Protein AF-A0A943XSM9-F1 (afdb_monomer_lite)

pLDDT: mean 81.37, std 16.95, range [33.16, 97.56]

Sequence (151 aa):
VTGPQQTYLLAHELGHIELQHKLGDLSPDEEREANVFAEAYLSTYSRQRTKWFMLAAAVLSCLIAIVGVTFGIMGFQHSQAAAPVAPVVHVSPAPTASNAVVSGKKVVITQSGDKYHKPDCIYVESKNNTQEMTVQQAVALGKEPCSVCKP

Secondary structure (DSSP, 8-state):
--HHHHHHHHHHHHHHHHTT--TTS--HHHHHHHHHHHHHHHHHHHHHHHHHHHHHHHHHHHHHHHHHHHHHHHHHTT--PPPPPPPPP------S---------EEEEETT-SEEE-TT-TTTTT-SSEEEEEHHHHHHTTPEEPTTT--

Radius of gyration: 38.23 Å; chains: 1; bounding box: 79×41×91 Å

Foldseek 3Di:
DDPVVVQLVVQLVVQCVVVVPDPVDHDPVSSVSSNVRSVVVCVVVVVVVVVVVVVVVVVVVVVVVVVVVVVVVVVVVVPDDDDDDDDDDDDDDDDDDDDPPCPFDKWKDAPPDQATAHCPDPVRVPDPRIDIDGPVVSVVVNHHYDPVRRD

Structure (mmCIF, N/CA/C/O backbone):
data_AF-A0A943XSM9-F1
#
_entry.id   AF-A0A943XSM9-F1
#
loop_
_atom_site.group_PDB
_atom_site.id
_atom_site.type_symbol
_atom_site.label_atom_id
_atom_site.label_alt_id
_atom_site.label_comp_id
_atom_site.label_asym_id
_atom_site.label_entity_id
_atom_site.label_seq_id
_atom_site.pdbx_PDB_ins_code
_atom_site.Cartn_x
_atom_site.Cartn_y
_atom_site.Cartn_z
_atom_site.occupancy
_atom_site.B_iso_or_equiv
_atom_site.auth_seq_id
_atom_site.auth_comp_id
_atom_site.auth_asym_id
_atom_site.auth_atom_id
_atom_site.pdbx_PDB_model_num
ATOM 1 N N . VAL A 1 1 ? 20.423 -9.071 -3.887 1.00 52.09 1 VAL A N 1
ATOM 2 C CA . VAL A 1 1 ? 19.686 -8.023 -4.630 1.00 52.09 1 VAL A CA 1
ATOM 3 C C . VAL A 1 1 ? 18.548 -7.555 -3.743 1.00 52.09 1 VAL A C 1
ATOM 5 O O . VAL A 1 1 ? 17.830 -8.400 -3.222 1.00 52.09 1 VAL A O 1
ATOM 8 N N . THR A 1 2 ? 18.455 -6.260 -3.453 1.00 66.88 2 THR A N 1
ATOM 9 C CA . THR A 1 2 ? 17.413 -5.717 -2.568 1.00 66.88 2 THR A CA 1
ATOM 10 C C . THR A 1 2 ? 16.092 -5.582 -3.334 1.00 66.88 2 THR A C 1
ATOM 12 O O . THR A 1 2 ? 16.094 -5.348 -4.541 1.00 66.88 2 THR A O 1
ATOM 15 N N . GLY A 1 3 ? 14.950 -5.728 -2.650 1.00 75.81 3 GLY A N 1
ATOM 16 C CA . GLY A 1 3 ? 13.616 -5.653 -3.273 1.00 75.81 3 GLY A CA 1
ATOM 17 C C . GLY A 1 3 ? 13.378 -4.426 -4.179 1.00 75.81 3 GLY A C 1
ATOM 18 O O . GLY A 1 3 ? 12.844 -4.606 -5.271 1.00 75.81 3 GLY A O 1
ATOM 19 N N . PRO A 1 4 ? 13.830 -3.205 -3.812 1.00 76.12 4 PRO A N 1
ATOM 20 C CA . PRO A 1 4 ? 13.691 -2.020 -4.666 1.00 76.12 4 PRO A CA 1
ATOM 21 C C . PRO A 1 4 ? 14.424 -2.126 -6.012 1.00 76.12 4 PRO A C 1
ATOM 23 O O . PRO A 1 4 ? 13.914 -1.657 -7.029 1.00 76.12 4 PRO A O 1
ATOM 26 N N . GLN A 1 5 ? 15.592 -2.777 -6.041 1.00 86.12 5 GLN A N 1
ATOM 27 C CA . GLN A 1 5 ? 16.330 -3.007 -7.286 1.00 86.12 5 GLN A CA 1
ATOM 28 C C . GLN A 1 5 ? 15.603 -4.011 -8.184 1.00 86.12 5 GLN A C 1
ATOM 30 O O . GLN A 1 5 ? 15.534 -3.802 -9.388 1.00 86.12 5 GLN A O 1
ATOM 35 N N . GLN A 1 6 ? 14.995 -5.058 -7.614 1.00 92.25 6 GLN A N 1
ATOM 36 C CA . GLN A 1 6 ? 14.200 -6.011 -8.399 1.00 92.25 6 GLN A CA 1
ATOM 37 C C . GLN A 1 6 ? 12.975 -5.350 -9.033 1.00 92.25 6 GLN A C 1
ATOM 39 O O . GLN A 1 6 ? 12.684 -5.607 -10.194 1.00 92.25 6 GLN A O 1
ATOM 44 N N . THR A 1 7 ? 12.272 -4.474 -8.307 1.00 93.00 7 THR A N 1
ATOM 45 C CA . THR A 1 7 ? 11.114 -3.761 -8.872 1.00 93.00 7 THR A CA 1
ATOM 46 C C . THR A 1 7 ? 11.497 -2.807 -9.997 1.00 93.00 7 THR A C 1
ATOM 48 O O . THR A 1 7 ? 10.734 -2.674 -10.948 1.00 93.00 7 THR A O 1
ATOM 51 N N . TYR A 1 8 ? 12.667 -2.170 -9.904 1.00 95.25 8 TYR A N 1
ATOM 52 C CA . TYR A 1 8 ? 13.201 -1.343 -10.984 1.00 95.25 8 TYR A CA 1
ATOM 53 C C . TYR A 1 8 ? 13.533 -2.179 -12.217 1.00 95.25 8 TYR A C 1
ATOM 55 O O . TYR A 1 8 ? 13.056 -1.859 -13.298 1.00 95.25 8 TYR A O 1
ATOM 63 N N . LEU A 1 9 ? 14.264 -3.285 -12.042 1.00 95.62 9 LEU A N 1
ATOM 64 C CA . LEU A 1 9 ? 14.612 -4.183 -13.145 1.00 95.62 9 LEU A CA 1
ATOM 65 C C . LEU A 1 9 ? 13.362 -4.730 -13.839 1.00 95.62 9 LEU A C 1
ATOM 67 O O . LEU A 1 9 ? 13.260 -4.656 -15.051 1.00 95.62 9 LEU A O 1
ATOM 71 N N . LEU A 1 10 ? 12.359 -5.186 -13.084 1.00 95.69 10 LEU A N 1
ATOM 72 C CA . LEU A 1 10 ? 11.100 -5.650 -13.676 1.00 95.69 10 LEU A CA 1
ATOM 73 C C . LEU A 1 10 ? 10.380 -4.550 -14.470 1.00 95.69 10 LEU A C 1
ATOM 75 O O . LEU A 1 10 ? 9.805 -4.838 -15.515 1.00 95.69 10 LEU A O 1
ATOM 79 N N . ALA A 1 11 ? 10.395 -3.305 -13.986 1.00 96.75 11 ALA A N 1
ATOM 80 C CA . ALA A 1 11 ? 9.800 -2.180 -14.703 1.00 96.75 11 ALA A CA 1
ATOM 81 C C . ALA A 1 11 ? 10.599 -1.803 -15.963 1.00 96.75 11 ALA A C 1
ATOM 83 O O . ALA A 1 11 ? 9.999 -1.406 -16.956 1.00 96.75 11 ALA A O 1
ATOM 84 N N . HIS A 1 12 ? 11.922 -1.961 -15.938 1.00 97.00 12 HIS A N 1
ATOM 85 C CA . HIS A 1 12 ? 12.802 -1.779 -17.092 1.00 97.00 12 HIS A CA 1
ATOM 86 C C . HIS A 1 12 ? 12.538 -2.845 -18.169 1.00 97.00 12 HIS A C 1
ATOM 88 O O . HIS A 1 12 ? 12.253 -2.495 -19.311 1.00 97.00 12 HIS A O 1
ATOM 94 N N . GLU A 1 13 ? 12.488 -4.129 -17.797 1.00 96.06 13 GLU A N 1
ATOM 95 C CA . GLU A 1 13 ? 12.127 -5.220 -18.721 1.00 96.06 13 GLU A CA 1
ATOM 96 C C . GLU A 1 13 ? 10.719 -5.035 -19.306 1.00 96.06 13 GLU A C 1
ATOM 98 O O . GLU A 1 13 ? 10.485 -5.252 -20.495 1.00 96.06 13 GLU A O 1
ATOM 103 N N . LEU A 1 14 ? 9.768 -4.574 -18.485 1.00 96.50 14 LEU A N 1
ATOM 104 C CA . LEU A 1 14 ? 8.433 -4.205 -18.956 1.00 96.50 14 LEU A CA 1
ATOM 105 C C . LEU A 1 14 ? 8.487 -3.055 -19.971 1.00 96.50 14 LEU A C 1
ATOM 107 O O . LEU A 1 14 ? 7.737 -3.078 -20.942 1.00 96.50 14 LEU A O 1
ATOM 111 N N . GLY A 1 15 ? 9.384 -2.087 -19.773 1.00 97.00 15 GLY A N 1
ATOM 112 C CA . GLY A 1 15 ? 9.630 -0.999 -20.716 1.00 97.00 15 GLY A CA 1
ATOM 113 C C . GLY A 1 15 ? 10.051 -1.509 -22.091 1.00 97.00 15 GLY A C 1
ATOM 114 O O . GLY A 1 15 ? 9.493 -1.063 -23.089 1.00 97.00 15 GLY A O 1
ATOM 115 N N . HIS A 1 16 ? 10.943 -2.503 -22.158 1.00 97.19 16 HIS A N 1
ATOM 116 C CA . HIS A 1 16 ? 11.302 -3.130 -23.435 1.00 97.19 16 HIS A CA 1
ATOM 117 C C . HIS A 1 16 ? 10.108 -3.791 -24.133 1.00 97.19 16 HIS A C 1
ATOM 119 O O . HIS A 1 16 ? 9.988 -3.697 -25.354 1.00 97.19 16 HIS A O 1
ATOM 125 N N . ILE A 1 17 ? 9.211 -4.435 -23.381 1.00 96.31 17 ILE A N 1
ATOM 126 C CA . ILE A 1 17 ? 8.014 -5.086 -23.936 1.00 96.31 17 ILE A CA 1
ATOM 127 C C . ILE A 1 17 ? 7.014 -4.044 -24.450 1.00 96.31 17 ILE A C 1
ATOM 129 O O . ILE A 1 17 ? 6.537 -4.154 -25.579 1.00 96.31 17 ILE A O 1
ATOM 133 N N . GLU A 1 18 ? 6.700 -3.037 -23.634 1.00 97.06 18 GLU A N 1
ATOM 134 C CA . GLU A 1 18 ? 5.674 -2.035 -23.939 1.00 97.06 18 GLU A CA 1
ATOM 135 C C . GLU A 1 18 ? 6.100 -1.112 -25.090 1.00 97.06 18 GLU A C 1
ATOM 137 O O . GLU A 1 18 ? 5.296 -0.797 -25.965 1.00 97.06 18 GLU A O 1
ATOM 142 N N . LEU A 1 19 ? 7.381 -0.727 -25.129 1.00 95.62 19 LEU A N 1
ATOM 143 C CA . LEU A 1 19 ? 7.960 0.089 -26.202 1.00 95.62 19 LEU A CA 1
ATOM 144 C C . LEU A 1 19 ? 8.370 -0.738 -27.431 1.00 95.62 19 LEU A C 1
ATOM 146 O O . LEU A 1 19 ? 8.846 -0.185 -28.419 1.00 95.62 19 LEU A O 1
ATOM 150 N N . GLN A 1 20 ? 8.147 -2.057 -27.399 1.00 95.44 20 GLN A N 1
ATOM 151 C CA . GLN A 1 20 ? 8.423 -2.984 -28.499 1.00 95.44 20 GLN A CA 1
ATOM 152 C C . GLN A 1 20 ? 9.895 -2.989 -28.957 1.00 95.44 20 GLN A C 1
ATOM 154 O O . GLN A 1 20 ? 10.185 -3.154 -30.146 1.00 95.44 20 GLN A O 1
ATOM 159 N N . HIS A 1 21 ? 10.829 -2.836 -28.016 1.00 95.44 21 HIS A N 1
ATOM 160 C CA . HIS A 1 21 ? 12.267 -2.900 -28.284 1.00 95.44 21 HIS A CA 1
ATOM 161 C C . HIS A 1 21 ? 12.703 -4.307 -28.710 1.00 95.44 21 HIS A C 1
ATOM 163 O O . HIS A 1 21 ? 12.122 -5.327 -28.316 1.00 95.44 21 HIS A O 1
ATOM 169 N N . LYS A 1 22 ? 13.781 -4.391 -29.493 1.00 90.75 22 LYS A N 1
ATOM 170 C CA . LYS A 1 22 ? 14.332 -5.682 -29.929 1.00 90.75 22 LYS A CA 1
ATOM 171 C C . LYS A 1 22 ? 15.225 -6.292 -28.850 1.00 90.75 22 LYS A C 1
ATOM 173 O O . LYS A 1 22 ? 16.428 -6.080 -28.840 1.00 90.75 22 LYS A O 1
ATOM 178 N N . LEU A 1 23 ? 14.658 -7.158 -28.012 1.00 84.38 23 LEU A N 1
ATOM 179 C CA . LEU A 1 23 ? 15.359 -7.830 -26.899 1.00 84.38 23 LEU A CA 1
ATOM 180 C C . LEU A 1 23 ? 16.667 -8.567 -27.273 1.00 84.38 23 LEU A C 1
ATOM 182 O O . LEU A 1 23 ? 17.484 -8.838 -26.401 1.00 84.38 23 LEU A O 1
ATOM 186 N N . GLY A 1 24 ? 16.858 -8.938 -28.544 1.00 83.38 24 GLY A N 1
ATOM 187 C CA . GLY A 1 24 ? 18.065 -9.631 -29.013 1.00 83.38 24 GLY A CA 1
ATOM 188 C C . GLY A 1 24 ? 19.214 -8.721 -29.461 1.00 83.38 24 GLY A C 1
ATOM 189 O O . GLY A 1 24 ? 20.316 -9.222 -29.659 1.00 83.38 24 GLY A O 1
ATOM 190 N N . ASP A 1 25 ? 18.957 -7.426 -29.653 1.00 87.88 25 ASP A N 1
ATOM 191 C CA . ASP A 1 25 ? 19.931 -6.434 -30.121 1.00 87.88 25 ASP A CA 1
ATOM 192 C C . ASP A 1 25 ? 19.472 -5.042 -29.670 1.00 87.88 25 ASP A C 1
ATOM 194 O O . ASP A 1 25 ? 18.858 -4.295 -30.432 1.00 87.88 25 ASP A O 1
ATOM 198 N N . LEU A 1 26 ? 19.683 -4.756 -28.383 1.00 90.06 26 LEU A N 1
ATOM 199 C CA . LEU A 1 26 ? 19.253 -3.511 -27.757 1.00 90.06 26 LEU A CA 1
ATOM 200 C C . LEU A 1 26 ? 20.282 -2.412 -28.017 1.00 90.06 26 LEU A C 1
ATOM 202 O O . LEU A 1 26 ? 21.442 -2.490 -27.601 1.00 90.06 26 LEU A O 1
ATOM 206 N N . SER A 1 27 ? 19.842 -1.362 -28.702 1.00 94.44 27 SER A N 1
ATOM 207 C CA . SER A 1 27 ? 20.644 -0.160 -28.888 1.00 94.44 27 SER A CA 1
ATOM 208 C C . SER A 1 27 ? 20.752 0.648 -27.583 1.00 94.44 27 SER A C 1
ATOM 210 O O . SER A 1 27 ? 19.866 0.589 -26.727 1.00 94.44 27 SER A O 1
ATOM 212 N N . PRO A 1 28 ? 21.796 1.486 -27.422 1.00 95.06 28 PRO A N 1
ATOM 213 C CA . PRO A 1 28 ? 21.922 2.365 -26.255 1.00 95.06 28 PRO A CA 1
ATOM 214 C C . PRO A 1 28 ? 20.741 3.329 -26.061 1.00 95.06 28 PRO A C 1
ATOM 216 O O . PRO A 1 28 ? 20.511 3.819 -24.954 1.00 95.06 28 PRO A O 1
ATOM 219 N N . ASP A 1 29 ? 20.015 3.636 -27.137 1.00 96.12 29 ASP A N 1
ATOM 220 C CA . ASP A 1 29 ? 18.830 4.485 -27.091 1.00 96.12 29 ASP A CA 1
ATOM 221 C C . ASP A 1 29 ? 17.624 3.724 -26.523 1.00 96.12 29 ASP A C 1
ATOM 223 O O . ASP A 1 29 ? 16.988 4.229 -25.601 1.00 96.12 29 ASP A O 1
ATOM 227 N N . GLU A 1 30 ? 17.386 2.484 -26.963 1.00 95.69 30 GLU A N 1
ATOM 228 C CA . GLU A 1 30 ? 16.327 1.607 -26.430 1.00 95.69 30 GLU A CA 1
ATOM 229 C C . GLU A 1 30 ? 16.540 1.286 -24.940 1.00 95.69 30 GLU A C 1
ATOM 231 O O . GLU A 1 30 ? 15.599 1.313 -24.145 1.00 95.69 30 GLU A O 1
ATOM 236 N N . GLU A 1 31 ? 17.787 1.052 -24.529 1.00 95.56 31 GLU A N 1
ATOM 237 C CA . GLU A 1 31 ? 18.171 0.888 -23.117 1.00 95.56 31 GLU A CA 1
ATOM 238 C C . GLU A 1 31 ? 17.836 2.130 -22.281 1.00 95.56 31 GLU A C 1
ATOM 240 O O . GLU A 1 31 ? 17.303 2.057 -21.168 1.00 95.56 31 GLU A O 1
ATOM 245 N N . ARG A 1 32 ? 18.126 3.320 -22.819 1.00 96.75 32 ARG A N 1
ATOM 246 C CA . ARG A 1 32 ? 17.803 4.585 -22.152 1.00 96.75 32 ARG A CA 1
ATOM 247 C C . ARG A 1 32 ? 16.293 4.790 -22.058 1.00 96.75 32 ARG A C 1
ATOM 249 O O . ARG A 1 32 ? 15.813 5.229 -21.015 1.00 96.75 32 ARG A O 1
ATOM 256 N N . GLU A 1 33 ? 15.549 4.473 -23.109 1.00 97.50 33 GLU A N 1
ATOM 257 C CA . GLU A 1 33 ? 14.091 4.591 -23.135 1.00 97.50 33 GLU A CA 1
ATOM 258 C C . GLU A 1 33 ? 13.417 3.654 -22.122 1.00 97.50 33 GLU A C 1
ATOM 260 O O . GLU A 1 33 ? 12.543 4.095 -21.372 1.00 97.50 33 GLU A O 1
ATOM 265 N N . ALA A 1 34 ? 13.883 2.407 -22.000 1.00 97.25 34 ALA A N 1
ATOM 266 C CA . ALA A 1 34 ? 13.396 1.465 -20.989 1.00 97.25 34 ALA A CA 1
ATOM 267 C C . ALA A 1 34 ? 13.677 1.944 -19.551 1.00 97.25 34 ALA A C 1
ATOM 269 O O . ALA A 1 34 ? 12.816 1.837 -18.672 1.00 97.25 34 ALA A O 1
ATOM 270 N N . ASN A 1 35 ? 14.841 2.557 -19.307 1.00 96.75 35 ASN A N 1
ATOM 271 C CA . ASN A 1 35 ? 15.155 3.181 -18.017 1.00 96.75 35 ASN A CA 1
ATOM 272 C C . ASN A 1 35 ? 14.218 4.354 -17.689 1.00 96.75 35 ASN A C 1
ATOM 274 O O . ASN A 1 35 ? 13.683 4.428 -16.580 1.00 96.75 35 ASN A O 1
ATOM 278 N N . VAL A 1 36 ? 13.968 5.241 -18.659 1.00 97.44 36 VAL A N 1
ATOM 279 C CA . VAL A 1 36 ? 13.030 6.366 -18.496 1.00 97.44 36 VAL A CA 1
ATOM 280 C C . VAL A 1 36 ? 11.614 5.857 -18.216 1.00 97.44 36 VAL A C 1
ATOM 282 O O . VAL A 1 36 ? 10.929 6.382 -17.333 1.00 97.44 36 VAL A O 1
ATOM 285 N N . PHE A 1 37 ? 11.182 4.802 -18.914 1.00 97.56 37 PHE A N 1
ATOM 286 C CA . PHE A 1 37 ? 9.902 4.149 -18.657 1.00 97.56 37 PHE A CA 1
ATOM 287 C C . PHE A 1 37 ? 9.814 3.623 -17.219 1.00 97.56 37 PHE A C 1
ATOM 289 O O . PHE A 1 37 ? 8.843 3.914 -16.518 1.00 97.56 37 PHE A O 1
ATOM 296 N N . ALA A 1 38 ? 10.831 2.896 -16.747 1.00 96.56 38 ALA A N 1
ATOM 297 C CA . ALA A 1 38 ? 10.852 2.323 -15.403 1.00 96.56 38 ALA A CA 1
ATOM 298 C C . ALA A 1 38 ? 10.729 3.398 -14.310 1.00 96.56 38 ALA A C 1
ATOM 300 O O . ALA A 1 38 ? 9.952 3.250 -13.361 1.00 96.56 38 ALA A O 1
ATOM 301 N N . GLU A 1 39 ? 11.451 4.511 -14.460 1.00 94.75 39 GLU A N 1
ATOM 302 C CA . GLU A 1 39 ? 11.379 5.648 -13.539 1.00 94.75 39 GLU A CA 1
ATOM 303 C C . GLU A 1 39 ? 9.983 6.287 -13.521 1.00 94.75 39 GLU A C 1
ATOM 305 O O . GLU A 1 39 ? 9.395 6.511 -12.452 1.00 94.75 39 GLU A O 1
ATOM 310 N N . ALA A 1 40 ? 9.405 6.537 -14.699 1.00 95.19 40 ALA A N 1
ATOM 311 C CA . ALA A 1 40 ? 8.064 7.100 -14.823 1.00 95.19 40 ALA A CA 1
ATOM 312 C C . ALA A 1 40 ? 6.992 6.160 -14.236 1.00 95.19 40 ALA A C 1
ATOM 314 O O . ALA A 1 40 ? 6.117 6.590 -13.473 1.00 95.19 40 ALA A O 1
ATOM 315 N N . TYR A 1 41 ? 7.090 4.862 -14.518 1.00 94.62 41 TYR A N 1
ATOM 316 C CA . TYR A 1 41 ? 6.164 3.848 -14.026 1.00 94.62 41 TYR A CA 1
ATOM 317 C C . TYR A 1 41 ? 6.201 3.733 -12.496 1.00 94.62 41 TYR A C 1
ATOM 319 O O . TYR A 1 41 ? 5.165 3.762 -11.828 1.00 94.62 41 TYR A O 1
ATOM 327 N N . LEU A 1 42 ? 7.391 3.681 -11.894 1.00 92.88 42 LEU A N 1
ATOM 328 C CA . LEU A 1 42 ? 7.516 3.548 -10.441 1.00 92.88 42 LEU A CA 1
ATOM 329 C C . LEU A 1 42 ? 7.145 4.832 -9.686 1.00 92.88 42 LEU A C 1
ATOM 331 O O . LEU A 1 42 ? 6.559 4.762 -8.596 1.00 92.88 42 LEU A O 1
ATOM 335 N N . SER A 1 43 ? 7.432 6.008 -10.252 1.00 89.88 43 SER A N 1
ATOM 336 C CA . SER A 1 43 ? 7.043 7.288 -9.644 1.00 89.88 43 SER A CA 1
ATOM 337 C C . SER A 1 43 ? 5.518 7.466 -9.604 1.00 89.88 43 SER A C 1
ATOM 339 O O . SER A 1 43 ? 4.962 7.915 -8.597 1.00 89.88 43 SER A O 1
ATOM 341 N N . THR A 1 44 ? 4.810 7.036 -10.650 1.00 89.56 44 THR A N 1
ATOM 342 C CA . THR A 1 44 ? 3.343 7.076 -10.699 1.00 89.56 44 THR A CA 1
ATOM 343 C C . THR A 1 44 ? 2.712 5.993 -9.827 1.00 89.56 44 THR A C 1
ATOM 345 O O . THR A 1 44 ? 1.813 6.299 -9.036 1.00 89.56 44 THR A O 1
ATOM 348 N N . TYR A 1 45 ? 3.223 4.758 -9.879 1.00 85.50 45 TYR A N 1
ATOM 349 C CA . TYR A 1 45 ? 2.715 3.638 -9.085 1.00 85.50 45 TYR A CA 1
ATOM 350 C C . TYR A 1 45 ? 2.834 3.886 -7.578 1.00 85.50 45 TYR A C 1
ATOM 352 O O . TYR A 1 45 ? 1.865 3.712 -6.837 1.00 85.50 45 TYR A O 1
ATOM 360 N N . SER A 1 46 ? 3.993 4.349 -7.101 1.00 82.00 46 SER A N 1
ATOM 361 C CA . SER A 1 46 ? 4.200 4.648 -5.676 1.00 82.00 46 SER A CA 1
ATOM 362 C C . SER A 1 46 ? 3.281 5.774 -5.176 1.00 82.00 46 SER A C 1
ATOM 364 O O . SER A 1 46 ? 2.703 5.680 -4.086 1.00 82.00 46 SER A O 1
ATOM 366 N N . ARG A 1 47 ? 3.053 6.807 -5.997 1.00 79.88 47 ARG A N 1
ATOM 367 C CA . ARG A 1 47 ? 2.124 7.905 -5.692 1.00 79.88 47 ARG A CA 1
ATOM 368 C C . ARG A 1 47 ? 0.664 7.455 -5.697 1.00 79.88 47 ARG A C 1
ATOM 370 O O . ARG A 1 47 ? -0.120 7.881 -4.853 1.00 79.88 47 ARG A O 1
ATOM 377 N N . GLN A 1 48 ? 0.278 6.601 -6.637 1.00 85.44 48 GLN A N 1
ATOM 378 C CA . GLN A 1 48 ? -1.075 6.058 -6.693 1.00 85.44 48 GLN A CA 1
ATOM 379 C C . GLN A 1 48 ? -1.333 5.125 -5.510 1.00 85.44 48 GLN A C 1
ATOM 381 O O . GLN A 1 48 ? -2.333 5.278 -4.811 1.00 85.44 48 GLN A O 1
ATOM 386 N N . ARG A 1 49 ? -0.393 4.224 -5.216 1.00 86.25 49 ARG A N 1
ATOM 387 C CA . ARG A 1 49 ? -0.459 3.300 -4.082 1.00 86.25 49 ARG A CA 1
ATOM 388 C C . ARG A 1 49 ? -0.628 4.042 -2.756 1.00 86.25 49 ARG A C 1
ATOM 390 O O . ARG A 1 49 ? -1.517 3.696 -1.985 1.00 86.25 49 ARG A O 1
ATOM 397 N N . THR A 1 50 ? 0.157 5.090 -2.506 1.00 88.81 50 THR A N 1
ATOM 398 C CA . THR A 1 50 ? 0.029 5.898 -1.278 1.00 88.81 50 THR A CA 1
ATOM 399 C C . THR A 1 50 ? -1.321 6.612 -1.181 1.00 88.81 50 THR A C 1
ATOM 401 O O . THR A 1 50 ? -1.927 6.591 -0.112 1.00 88.81 50 THR A O 1
ATOM 404 N N . LYS A 1 51 ? -1.860 7.161 -2.280 1.00 92.19 51 LYS A N 1
ATOM 405 C CA . LYS A 1 51 ? -3.219 7.741 -2.301 1.00 92.19 51 LYS A CA 1
ATOM 406 C C . LYS A 1 51 ? -4.296 6.722 -1.921 1.00 92.19 51 LYS A C 1
ATOM 408 O O . LYS A 1 51 ? -5.158 7.036 -1.105 1.00 92.19 51 LYS A O 1
ATOM 413 N N . TRP A 1 52 ? -4.232 5.510 -2.472 1.00 92.31 52 TRP A N 1
ATOM 414 C CA . TRP A 1 52 ? -5.187 4.446 -2.148 1.00 92.31 52 TRP A CA 1
ATOM 415 C C . TRP A 1 52 ? -5.067 3.975 -0.700 1.00 92.31 52 TRP A C 1
ATOM 417 O O . TRP A 1 52 ? -6.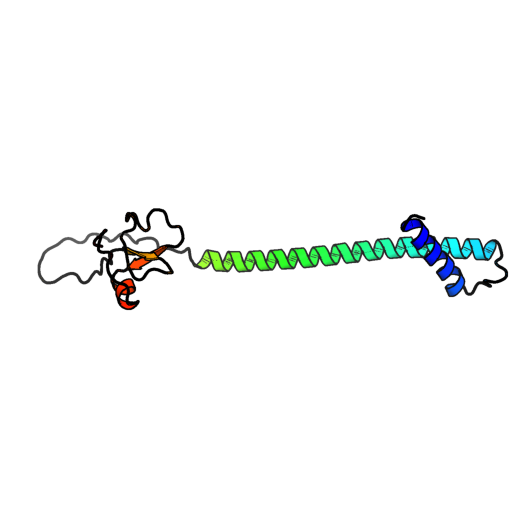087 3.783 -0.045 1.00 92.31 52 TRP A O 1
ATOM 427 N N . PHE A 1 53 ? -3.846 3.862 -0.169 1.00 94.12 53 PHE A N 1
ATOM 428 C CA . PHE A 1 53 ? -3.646 3.571 1.252 1.00 94.12 53 PHE A CA 1
ATOM 429 C C . PHE A 1 53 ? -4.240 4.652 2.155 1.00 94.12 53 PHE A C 1
ATOM 431 O O . PHE A 1 53 ? -4.942 4.322 3.106 1.00 94.12 53 PHE A O 1
ATOM 438 N N . MET A 1 54 ? -4.007 5.930 1.846 1.00 94.88 54 MET A N 1
ATOM 439 C CA . MET A 1 54 ? -4.566 7.044 2.621 1.00 94.88 54 MET A CA 1
ATOM 440 C C . MET A 1 54 ? -6.097 7.055 2.573 1.00 94.88 54 MET A C 1
ATOM 442 O O . MET A 1 54 ? -6.740 7.243 3.603 1.00 94.88 54 MET A O 1
ATOM 446 N N . LEU A 1 55 ? -6.688 6.801 1.402 1.00 96.19 55 LEU A N 1
ATOM 447 C CA . LEU A 1 55 ? -8.139 6.708 1.246 1.00 96.19 55 LEU A CA 1
ATOM 448 C C . LEU A 1 55 ? -8.719 5.532 2.045 1.00 96.19 55 LEU A C 1
ATOM 450 O O . LEU A 1 55 ? -9.683 5.715 2.784 1.00 96.19 55 LEU A O 1
ATOM 454 N N . ALA A 1 56 ? -8.108 4.348 1.963 1.00 95.94 56 ALA A N 1
ATOM 455 C CA . ALA A 1 56 ? -8.533 3.181 2.733 1.00 95.94 56 ALA A CA 1
ATOM 456 C C . ALA A 1 56 ? -8.419 3.414 4.250 1.00 95.94 56 ALA A C 1
ATOM 458 O O . ALA A 1 56 ? -9.335 3.071 4.996 1.00 95.94 56 ALA A O 1
ATOM 459 N N . ALA A 1 57 ? -7.333 4.044 4.707 1.00 96.50 57 ALA A N 1
ATOM 460 C CA . ALA A 1 57 ? -7.140 4.394 6.111 1.00 96.50 57 ALA A CA 1
ATOM 461 C C . ALA A 1 57 ? -8.190 5.404 6.606 1.00 96.50 57 ALA A C 1
ATOM 463 O O . ALA A 1 57 ? -8.731 5.238 7.698 1.00 96.50 57 ALA A O 1
ATOM 464 N N . ALA A 1 58 ? -8.521 6.416 5.797 1.00 97.12 58 ALA A N 1
ATOM 465 C CA . ALA A 1 58 ? -9.569 7.381 6.119 1.00 97.12 58 ALA A CA 1
ATOM 466 C C . ALA A 1 58 ? -10.946 6.707 6.235 1.00 97.12 58 ALA A C 1
ATOM 468 O O . ALA A 1 58 ? -11.651 6.924 7.218 1.00 97.12 58 ALA A O 1
ATOM 469 N N . VAL A 1 59 ? -11.297 5.834 5.283 1.00 97.38 59 VAL A N 1
ATOM 470 C CA . VAL A 1 59 ? -12.549 5.060 5.324 1.00 97.38 59 VAL A CA 1
ATOM 471 C C . VAL A 1 59 ? -12.605 4.179 6.573 1.00 97.38 59 VAL A C 1
ATOM 473 O O . VAL A 1 59 ? -13.608 4.198 7.283 1.00 97.38 59 VAL A O 1
ATOM 476 N N . LEU A 1 60 ? -11.527 3.457 6.890 1.00 97.12 60 LEU A N 1
ATOM 477 C CA . LEU A 1 60 ? -11.459 2.616 8.086 1.00 97.12 60 LEU A CA 1
ATOM 478 C C . LEU A 1 60 ? -11.615 3.436 9.375 1.00 97.12 60 LEU A C 1
ATOM 480 O O . LEU A 1 60 ? -12.365 3.040 10.264 1.00 97.12 60 LEU A O 1
ATOM 484 N N . SER A 1 61 ? -10.958 4.595 9.461 1.00 97.25 61 SER A N 1
ATOM 485 C CA . SER A 1 61 ? -11.097 5.521 10.591 1.00 97.25 61 SER A CA 1
ATOM 486 C C . SER A 1 61 ? -12.544 5.996 10.765 1.00 97.25 61 SER A C 1
ATOM 488 O O . SER A 1 61 ? -13.087 5.941 11.870 1.00 97.25 61 SER A O 1
ATOM 490 N N . CYS A 1 62 ? -13.218 6.372 9.671 1.00 97.06 62 CYS A N 1
ATOM 491 C CA . CYS A 1 62 ? -14.635 6.734 9.703 1.00 97.06 62 CYS A CA 1
ATOM 492 C C . CYS A 1 62 ? -15.520 5.578 10.189 1.00 97.06 62 CYS A C 1
ATOM 494 O O . CYS A 1 62 ? -16.404 5.804 11.012 1.00 97.06 62 CYS A O 1
ATOM 496 N N . LEU A 1 63 ? -15.275 4.345 9.734 1.00 96.75 63 LEU A N 1
ATOM 497 C CA . LEU A 1 63 ? -16.032 3.174 10.187 1.00 96.75 63 LEU A CA 1
ATOM 498 C C . LEU A 1 63 ? -15.853 2.929 11.690 1.00 96.75 63 LEU A C 1
ATOM 500 O O . LEU A 1 63 ? -16.839 2.720 12.393 1.00 96.75 63 LEU A O 1
ATOM 504 N N . ILE A 1 64 ? -14.621 3.020 12.200 1.00 96.56 64 ILE A N 1
ATOM 505 C CA . ILE A 1 64 ? -14.333 2.875 13.635 1.00 96.56 64 ILE A CA 1
ATOM 506 C C . ILE A 1 64 ? -15.044 3.969 14.443 1.00 96.56 64 ILE A C 1
ATOM 508 O O . ILE A 1 64 ? -15.650 3.671 15.472 1.00 96.56 64 ILE A O 1
ATOM 512 N N . ALA A 1 65 ? -15.025 5.220 13.972 1.00 95.38 65 ALA A N 1
ATOM 513 C CA . ALA A 1 65 ? -15.712 6.327 14.633 1.00 95.38 65 ALA A CA 1
ATOM 514 C C . ALA A 1 65 ? -17.236 6.125 14.672 1.00 95.38 65 ALA A C 1
ATOM 516 O O . ALA A 1 65 ? -17.847 6.310 15.723 1.00 95.38 65 ALA A O 1
ATOM 517 N N . ILE A 1 66 ? -17.848 5.692 13.563 1.00 95.06 66 ILE A N 1
ATOM 518 C CA . ILE A 1 66 ? -19.286 5.387 13.499 1.00 95.06 66 ILE A CA 1
ATOM 519 C C . ILE A 1 66 ? -19.640 4.287 14.503 1.00 95.06 66 ILE A C 1
ATOM 521 O O . ILE A 1 66 ? -20.577 4.446 15.285 1.00 95.06 66 ILE A O 1
ATOM 525 N N . VAL A 1 67 ? -18.859 3.204 14.539 1.00 94.06 67 VAL A N 1
ATOM 526 C CA . VAL A 1 67 ? -19.054 2.115 15.502 1.00 94.06 67 VAL A CA 1
ATOM 527 C C . VAL A 1 67 ? -18.943 2.642 16.937 1.00 94.06 67 VAL A C 1
ATOM 529 O O . VAL A 1 67 ? -19.857 2.429 17.734 1.00 94.06 67 VAL A O 1
ATOM 532 N N . GLY A 1 68 ? -17.905 3.418 17.257 1.00 91.62 68 GLY A N 1
ATOM 533 C CA . GLY A 1 68 ? -17.734 4.031 18.579 1.00 91.62 68 GLY A CA 1
ATOM 534 C C . GLY A 1 68 ? -18.916 4.913 19.002 1.00 91.62 68 GLY A C 1
ATOM 535 O O . GLY A 1 68 ? -19.382 4.809 20.137 1.00 91.62 68 GLY A O 1
ATOM 536 N N . VAL A 1 69 ? -19.459 5.722 18.087 1.00 92.06 69 VAL A N 1
ATOM 537 C CA . VAL A 1 69 ? -20.649 6.550 18.344 1.00 92.06 69 VAL A CA 1
ATOM 538 C C . VAL A 1 69 ? -21.881 5.683 18.612 1.00 92.06 69 VAL A C 1
ATOM 540 O O . VAL A 1 69 ? -22.596 5.939 19.579 1.00 92.06 69 VAL A O 1
ATOM 543 N N . THR A 1 70 ? -22.123 4.633 17.818 1.00 85.12 70 THR A N 1
ATOM 544 C CA . THR A 1 70 ? -23.279 3.742 18.040 1.00 85.12 70 THR A CA 1
ATOM 545 C C . THR A 1 70 ? -23.221 3.035 19.397 1.00 85.12 70 THR A C 1
ATOM 547 O O . THR A 1 70 ? -24.211 3.052 20.130 1.00 85.12 70 THR A O 1
ATOM 550 N N . PHE A 1 71 ? -22.057 2.506 19.792 1.00 82.19 71 PHE A N 1
ATOM 551 C CA . PHE A 1 71 ? -21.866 1.907 21.117 1.00 82.19 71 PHE A CA 1
ATOM 552 C C . PHE A 1 71 ? -21.999 2.933 22.255 1.00 82.19 71 PHE A C 1
ATOM 554 O O . PHE A 1 71 ? -22.612 2.631 23.279 1.00 82.19 71 PHE A O 1
ATOM 561 N N . GLY A 1 72 ? -21.489 4.157 22.076 1.00 78.25 72 GLY A N 1
ATOM 562 C CA . GLY A 1 72 ? -21.630 5.236 23.059 1.00 78.25 72 GLY A CA 1
ATOM 563 C C . GLY A 1 72 ? -23.087 5.660 23.286 1.00 78.25 72 GLY A C 1
ATOM 564 O O . GLY A 1 72 ? -23.512 5.812 24.431 1.00 78.25 72 GLY A O 1
ATOM 565 N N . ILE A 1 73 ? -23.879 5.787 22.215 1.00 76.31 73 ILE A N 1
ATOM 566 C CA . ILE A 1 73 ? -25.306 6.139 22.301 1.00 76.31 73 ILE A CA 1
ATOM 567 C C . ILE A 1 73 ? -26.107 5.026 22.993 1.00 76.31 73 ILE A C 1
ATOM 569 O O . ILE A 1 73 ? -26.916 5.323 23.873 1.00 76.31 73 ILE A O 1
ATOM 573 N N . MET A 1 74 ? -25.859 3.752 22.660 1.00 71.19 74 MET A N 1
ATOM 574 C CA . MET A 1 74 ? -26.539 2.623 23.314 1.00 71.19 74 MET A CA 1
ATOM 575 C C . MET A 1 74 ? -26.193 2.520 24.810 1.00 71.19 74 MET A C 1
ATOM 577 O O . MET A 1 74 ? -27.065 2.199 25.615 1.00 71.19 74 MET A O 1
ATOM 581 N N . GLY A 1 75 ? -24.957 2.844 25.208 1.00 61.34 75 GLY A N 1
ATOM 582 C CA . GLY A 1 75 ? -24.552 2.882 26.619 1.00 61.34 75 GLY A CA 1
ATOM 583 C C . GLY A 1 75 ? -25.169 4.040 27.416 1.00 61.34 75 GLY A C 1
ATOM 584 O O . GLY A 1 75 ? -25.459 3.888 28.601 1.00 61.34 75 GLY A O 1
ATOM 585 N N . PHE A 1 76 ? -25.421 5.188 26.779 1.00 57.22 76 PHE A N 1
ATOM 586 C CA . PHE A 1 76 ? -25.953 6.382 27.448 1.00 57.22 76 PHE A CA 1
ATOM 587 C C . PHE A 1 76 ? -27.445 6.269 27.805 1.00 57.22 76 PHE A C 1
ATOM 589 O O . PHE A 1 76 ? -27.890 6.816 28.815 1.00 57.22 76 PHE A O 1
ATOM 596 N N . GLN A 1 77 ? -28.227 5.516 27.025 1.00 59.69 77 GLN A N 1
ATOM 597 C CA . GLN A 1 77 ? -29.664 5.346 27.274 1.00 59.69 77 GLN A CA 1
ATOM 598 C C . GLN A 1 77 ? -29.987 4.597 28.581 1.00 59.69 77 GLN A C 1
ATOM 600 O O . GLN A 1 77 ? -31.100 4.728 29.084 1.00 59.69 77 GLN A O 1
ATOM 605 N N . HIS A 1 78 ? -29.033 3.868 29.171 1.00 57.00 78 HIS A N 1
ATOM 606 C CA . HIS A 1 78 ? -29.246 3.125 30.420 1.00 57.00 78 HIS A CA 1
ATOM 607 C C . HIS A 1 78 ? -29.062 3.970 31.699 1.00 57.00 78 HIS A C 1
ATOM 609 O O . HIS A 1 78 ? -29.411 3.511 32.784 1.00 57.00 78 HIS A O 1
ATOM 615 N N . SER A 1 79 ? -28.545 5.203 31.591 1.00 59.03 79 SER A N 1
ATOM 616 C CA . SER A 1 79 ? -28.125 6.016 32.751 1.00 59.03 79 SER A CA 1
ATOM 617 C C . SER A 1 79 ? -29.075 7.157 33.140 1.00 59.03 79 SER A C 1
ATOM 619 O O . SER A 1 79 ? -28.731 7.968 33.998 1.00 59.03 79 SER A O 1
ATOM 621 N N . GLN A 1 80 ? -30.283 7.245 32.574 1.00 57.56 80 GLN A N 1
ATOM 622 C CA . GLN A 1 80 ? -31.277 8.224 33.036 1.00 57.56 80 GLN A CA 1
ATOM 623 C C . GLN A 1 80 ? -32.070 7.679 34.234 1.00 57.56 80 GLN A C 1
ATOM 625 O O . GLN A 1 80 ? -33.177 7.166 34.091 1.00 57.56 80 GLN A O 1
ATOM 630 N N . ALA A 1 81 ? -31.499 7.801 35.434 1.00 61.16 81 ALA A N 1
ATOM 631 C CA . ALA A 1 81 ? -32.257 7.697 36.677 1.00 61.16 81 ALA A CA 1
ATOM 632 C C . ALA A 1 81 ? -33.062 8.991 36.886 1.00 61.16 81 ALA A C 1
ATOM 634 O O . ALA A 1 81 ? -32.500 10.086 36.926 1.00 61.16 81 ALA A O 1
ATOM 635 N N . ALA A 1 82 ? -34.384 8.861 36.995 1.00 56.50 82 ALA A N 1
ATOM 636 C CA . ALA A 1 82 ? -35.295 9.969 37.252 1.00 56.50 82 ALA A CA 1
ATOM 637 C C . ALA A 1 82 ? -34.944 10.682 38.571 1.00 56.50 82 ALA A C 1
ATOM 639 O O . ALA A 1 82 ? -34.795 10.043 39.615 1.00 56.50 82 ALA A O 1
ATOM 640 N N . ALA A 1 83 ? -34.836 12.010 38.524 1.00 63.78 83 ALA A N 1
ATOM 641 C CA . ALA A 1 83 ? -34.671 12.833 39.716 1.00 63.78 83 ALA A CA 1
ATOM 642 C C . ALA A 1 83 ? -35.925 12.735 40.613 1.00 63.78 83 ALA A C 1
ATOM 644 O O . ALA A 1 83 ? -37.046 12.773 40.094 1.00 63.78 83 ALA A O 1
ATOM 645 N N . PRO A 1 84 ? -35.781 12.627 41.946 1.00 56.50 84 PRO A N 1
ATOM 646 C CA . PRO A 1 84 ? -36.923 12.544 42.843 1.00 56.50 84 PRO A CA 1
ATOM 647 C C . PRO A 1 84 ? -37.584 13.922 42.970 1.00 56.50 84 PRO A C 1
ATOM 649 O O . PRO A 1 84 ? -36.984 14.877 43.462 1.00 56.50 84 PRO A O 1
ATOM 652 N N . VAL A 1 85 ? -38.839 14.024 42.530 1.00 52.94 85 VAL A N 1
ATOM 653 C CA . VAL A 1 85 ? -39.698 15.185 42.790 1.00 52.94 85 VAL A CA 1
ATOM 654 C C . VAL A 1 85 ? -40.025 15.191 44.285 1.00 52.94 85 VAL A C 1
ATOM 656 O O . VAL A 1 85 ? -40.609 14.238 44.803 1.00 52.94 85 VAL A O 1
ATOM 659 N N . ALA A 1 86 ? -39.608 16.241 44.993 1.00 59.84 86 ALA A N 1
ATOM 660 C CA . ALA A 1 86 ? -39.885 16.412 46.415 1.00 59.84 86 ALA A CA 1
ATOM 661 C C . ALA A 1 86 ? -41.406 16.533 46.663 1.00 59.84 86 ALA A C 1
ATOM 663 O O . ALA A 1 86 ? -42.066 17.315 45.972 1.00 59.84 86 ALA A O 1
ATOM 664 N N . PRO A 1 87 ? -41.988 15.803 47.633 1.00 57.47 87 PRO A N 1
ATOM 665 C CA . PRO A 1 87 ? -43.410 15.900 47.921 1.00 57.47 87 PRO A CA 1
ATOM 666 C C . PRO A 1 87 ? -43.702 17.116 48.811 1.00 57.47 87 PRO A C 1
ATOM 668 O O . PRO A 1 87 ? -43.096 17.303 49.867 1.00 57.47 87 PRO A O 1
ATOM 671 N N . VAL A 1 88 ? -44.657 17.938 48.373 1.00 51.81 88 VAL A N 1
ATOM 672 C CA . VAL A 1 88 ? -45.246 19.033 49.155 1.00 51.81 88 VAL A CA 1
ATOM 673 C C . VAL A 1 88 ? -46.041 18.439 50.321 1.00 51.81 88 VAL A C 1
ATOM 675 O O . VAL A 1 88 ? -46.891 17.568 50.141 1.00 51.81 88 VAL A O 1
ATOM 678 N N . VAL A 1 89 ? -45.726 18.907 51.528 1.00 52.12 89 VAL A N 1
ATOM 679 C CA . VAL A 1 89 ? -46.291 18.465 52.806 1.00 52.12 89 VAL A CA 1
ATOM 680 C C . VAL A 1 89 ? -47.723 18.983 52.959 1.00 52.12 89 VAL A C 1
ATOM 682 O O . VAL A 1 89 ? -47.934 20.187 53.068 1.00 52.12 89 VAL A O 1
ATOM 685 N N . HIS A 1 90 ? -48.693 18.072 53.055 1.00 46.12 90 HIS A N 1
ATOM 686 C CA . HIS A 1 90 ? -50.003 18.344 53.650 1.00 46.12 90 HIS A CA 1
ATOM 687 C C . HIS A 1 90 ? -50.235 17.403 54.840 1.00 46.12 90 HIS A C 1
ATOM 689 O O . HIS A 1 90 ? -49.999 16.198 54.772 1.00 46.12 90 HIS A O 1
ATOM 695 N N . VAL A 1 91 ? -50.621 18.005 55.963 1.00 49.12 91 VAL A N 1
ATOM 696 C CA . VAL A 1 91 ? -50.667 17.429 57.313 1.00 49.12 91 VAL A CA 1
ATOM 697 C C . VAL A 1 91 ? -51.970 16.639 57.547 1.00 49.12 91 VAL A C 1
ATOM 699 O O . VAL A 1 91 ? -53.039 17.159 57.255 1.00 49.12 91 VAL A O 1
ATOM 702 N N . SER A 1 92 ? -51.817 15.401 58.061 1.00 52.34 92 SER A N 1
ATOM 703 C CA . SER A 1 92 ? -52.601 14.583 59.043 1.00 52.34 92 SER A CA 1
ATOM 704 C C . SER A 1 92 ? -54.043 15.004 59.448 1.00 52.34 92 SER A C 1
ATOM 706 O O . SER A 1 92 ? -54.258 16.208 59.570 1.00 52.34 92 SER A O 1
ATOM 708 N N . PRO A 1 93 ? -54.986 14.091 59.848 1.00 50.50 93 PRO A N 1
ATOM 709 C CA . PRO A 1 93 ? -54.726 12.801 60.525 1.00 50.50 93 PRO A CA 1
ATOM 710 C C . PRO A 1 93 ? -55.598 11.556 60.181 1.00 50.50 93 PRO A C 1
ATOM 712 O O . PRO A 1 93 ? -56.788 11.658 59.929 1.00 50.50 93 PRO A O 1
ATOM 715 N N . ALA A 1 94 ? -54.928 10.388 60.244 1.00 41.25 94 ALA A N 1
ATOM 716 C CA . ALA A 1 94 ? -55.268 9.036 60.768 1.00 41.25 94 ALA A CA 1
ATOM 717 C C . ALA A 1 94 ? -56.721 8.473 60.800 1.00 41.25 94 ALA A C 1
ATOM 719 O O . ALA A 1 94 ? -57.675 9.221 60.968 1.00 41.25 94 ALA A O 1
ATOM 720 N N . PRO A 1 95 ? -56.907 7.136 60.947 1.00 55.22 95 PRO A N 1
ATOM 721 C CA . PRO A 1 95 ? -56.113 5.978 60.494 1.00 55.22 95 PRO A CA 1
ATOM 722 C C . PRO A 1 95 ? -56.990 4.959 59.718 1.00 55.22 95 PRO A C 1
ATOM 724 O O . PRO A 1 95 ? -58.179 4.867 59.988 1.00 55.22 95 PRO A O 1
ATOM 727 N N . THR A 1 96 ? -56.428 4.158 58.800 1.00 33.16 96 THR A N 1
ATOM 728 C CA . THR A 1 96 ? -56.783 2.735 58.524 1.00 33.16 96 THR A CA 1
ATOM 729 C C . THR A 1 96 ? -56.113 2.275 57.221 1.00 33.16 96 THR A C 1
ATOM 731 O O . THR A 1 96 ? -56.307 2.870 56.170 1.00 33.16 96 THR A O 1
ATOM 734 N N . ALA A 1 97 ? -55.337 1.191 57.336 1.00 39.97 97 ALA A N 1
ATOM 735 C CA . ALA A 1 97 ? -54.825 0.316 56.275 1.00 39.97 97 ALA A CA 1
ATOM 736 C C . ALA A 1 97 ? -53.967 0.962 55.163 1.00 39.97 97 ALA A C 1
ATOM 738 O O . ALA A 1 97 ? -54.424 1.199 54.049 1.00 39.97 97 ALA A O 1
ATOM 739 N N . SER A 1 98 ? -52.671 1.137 55.444 1.00 35.53 98 SER A N 1
ATOM 740 C CA . SER A 1 98 ? -51.644 1.438 54.441 1.00 35.53 98 SER A CA 1
ATOM 741 C C . SER A 1 98 ? -50.570 0.350 54.416 1.00 35.53 98 SER A C 1
ATOM 743 O O . SER A 1 98 ? -50.177 -0.147 55.472 1.00 35.53 98 SER A O 1
ATOM 745 N N . ASN A 1 99 ? -50.055 0.101 53.203 1.00 38.66 99 ASN A N 1
ATOM 746 C CA . ASN A 1 99 ? -48.693 -0.335 52.845 1.00 38.66 99 ASN A CA 1
ATOM 747 C C . ASN A 1 99 ? -48.572 -1.694 52.134 1.00 38.66 99 ASN A C 1
ATOM 749 O O . ASN A 1 99 ? -48.166 -2.690 52.723 1.00 38.66 99 ASN A O 1
ATOM 753 N N . ALA A 1 100 ? -48.752 -1.675 50.810 1.00 37.59 100 ALA A N 1
ATOM 754 C CA . ALA A 1 100 ? -48.012 -2.544 49.890 1.00 37.59 100 ALA A CA 1
ATOM 755 C C . ALA A 1 100 ? -47.031 -1.699 49.054 1.00 37.59 100 ALA A C 1
ATOM 757 O O . ALA A 1 100 ? -46.999 -1.758 47.830 1.00 37.59 100 AL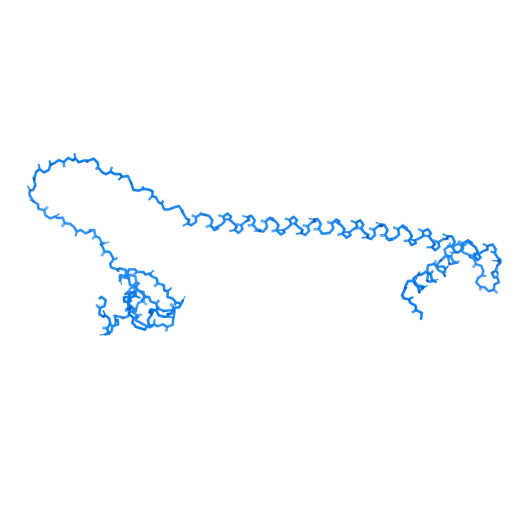A A O 1
ATOM 758 N N . VAL A 1 101 ? -46.218 -0.880 49.731 1.00 41.06 101 VAL A N 1
ATOM 759 C CA . VAL A 1 101 ? -44.926 -0.459 49.183 1.00 41.06 101 VAL A CA 1
ATOM 760 C C . VAL A 1 101 ? -44.022 -1.668 49.358 1.00 41.06 101 VAL A C 1
ATOM 762 O O . VAL A 1 101 ? -43.579 -1.968 50.467 1.00 41.06 101 VAL A O 1
ATOM 765 N N . VAL A 1 102 ? -43.810 -2.412 48.273 1.00 44.06 102 VAL A N 1
ATOM 766 C CA . VAL A 1 102 ? -42.811 -3.477 48.218 1.00 44.06 102 VAL A CA 1
ATOM 767 C C . VAL A 1 102 ? -41.446 -2.810 48.351 1.00 44.06 102 VAL A C 1
ATOM 769 O O . VAL A 1 102 ? -40.790 -2.460 47.375 1.00 44.06 102 VAL A O 1
ATOM 772 N N . SER A 1 103 ? -41.029 -2.609 49.598 1.00 49.59 103 SER A N 1
ATOM 773 C CA . SER A 1 103 ? -39.642 -2.377 49.970 1.00 49.59 103 SER A CA 1
ATOM 774 C C . SER A 1 103 ? -38.913 -3.694 49.711 1.00 49.59 103 SER A C 1
ATOM 776 O O . SER A 1 103 ? -38.768 -4.551 50.584 1.00 49.59 103 SER A O 1
ATOM 778 N N . GLY A 1 104 ? -38.610 -3.934 48.435 1.00 57.06 104 GLY A N 1
ATOM 779 C CA . GLY A 1 104 ? -37.967 -5.150 47.972 1.00 57.06 104 GLY A CA 1
ATOM 780 C C . GLY A 1 104 ? -36.555 -5.179 48.523 1.00 57.06 104 GLY A C 1
ATOM 781 O O . GLY A 1 104 ? -35.673 -4.515 47.984 1.00 57.06 104 GLY A O 1
ATOM 782 N N . LYS A 1 105 ? -36.340 -5.931 49.607 1.00 69.62 105 LYS A N 1
ATOM 783 C CA . LYS A 1 105 ? -34.996 -6.230 50.107 1.00 69.62 105 LYS A CA 1
ATOM 784 C C . LYS A 1 105 ? -34.149 -6.710 48.925 1.00 69.62 105 LYS A C 1
ATOM 786 O O . LYS A 1 105 ? -34.520 -7.678 48.253 1.00 69.62 105 LYS A O 1
ATOM 791 N N . LYS A 1 106 ? -33.067 -5.985 48.632 1.00 83.44 106 LYS A N 1
ATOM 792 C CA . LYS A 1 106 ? -32.128 -6.348 47.571 1.00 83.44 106 LYS A CA 1
ATOM 793 C C . LYS A 1 106 ? -31.258 -7.501 48.054 1.00 83.44 106 LYS A C 1
ATOM 795 O O . LYS A 1 106 ? -30.700 -7.444 49.148 1.00 83.44 106 LYS A O 1
ATOM 800 N N . VAL A 1 107 ? -31.173 -8.540 47.238 1.00 87.75 107 VAL A N 1
ATOM 801 C CA . VAL A 1 107 ? -30.349 -9.730 47.446 1.00 87.75 107 VAL A CA 1
ATOM 802 C C . VAL A 1 107 ? -29.462 -9.941 46.228 1.00 87.75 107 VAL A C 1
ATOM 804 O O . VAL A 1 107 ? -29.788 -9.504 45.125 1.00 87.75 107 VAL A O 1
ATOM 807 N N . VAL A 1 108 ? -28.333 -10.607 46.429 1.00 89.19 108 VAL A N 1
ATOM 808 C CA . VAL A 1 108 ? -27.357 -10.896 45.379 1.00 89.19 108 VAL A CA 1
ATOM 809 C C . VAL A 1 108 ? -27.373 -12.380 45.043 1.00 89.19 108 VAL A C 1
ATOM 811 O O . VAL A 1 108 ? -27.428 -13.231 45.932 1.00 89.19 108 VAL A O 1
ATOM 814 N N . ILE A 1 109 ? -27.320 -12.698 43.756 1.00 88.69 109 ILE A N 1
ATOM 815 C CA . ILE A 1 109 ? -27.141 -14.065 43.260 1.00 88.69 109 ILE A CA 1
ATOM 816 C C . ILE A 1 109 ? -25.808 -14.174 42.523 1.00 88.69 109 ILE A C 1
ATOM 818 O O . ILE A 1 109 ? -25.272 -13.180 42.037 1.00 88.69 109 ILE A O 1
ATOM 822 N N . THR A 1 110 ? -25.276 -15.388 42.419 1.00 86.00 110 THR A N 1
ATOM 823 C CA . THR A 1 110 ? -24.141 -15.687 41.531 1.00 86.00 110 THR A CA 1
ATOM 824 C C . THR A 1 110 ? -24.655 -16.391 40.281 1.00 86.00 110 THR A C 1
ATOM 826 O O . THR A 1 110 ? -25.629 -17.136 40.360 1.00 86.00 110 THR A O 1
ATOM 829 N N . GLN A 1 111 ? -24.005 -16.181 39.133 1.00 78.75 111 GLN A N 1
ATOM 830 C CA . GLN A 1 111 ? -24.459 -16.734 37.843 1.00 78.75 111 GLN A CA 1
ATOM 831 C C . GLN A 1 111 ? -24.625 -18.265 37.844 1.00 78.75 111 GLN A C 1
ATOM 833 O O . GLN A 1 111 ? -25.493 -18.788 37.155 1.00 78.75 111 GLN A O 1
ATOM 838 N N . SER A 1 112 ? -23.811 -18.978 38.625 1.00 75.62 112 SER A N 1
ATOM 839 C CA . SER A 1 112 ? -23.809 -20.443 38.711 1.00 75.62 112 SER A CA 1
ATOM 840 C C . SER A 1 112 ? -24.401 -21.002 40.009 1.00 75.62 112 SER A C 1
ATOM 842 O O . SER A 1 112 ? -24.446 -22.216 40.174 1.00 75.62 112 SER A O 1
ATOM 844 N N . GLY A 1 113 ? -24.819 -20.151 40.951 1.00 80.81 113 GLY A N 1
ATOM 845 C CA . GLY A 1 113 ? -25.285 -20.585 42.268 1.00 80.81 113 GLY A CA 1
ATOM 846 C C . GLY A 1 113 ? -26.802 -20.700 42.356 1.00 80.81 113 GLY A C 1
ATOM 847 O O . GLY A 1 113 ? -27.532 -19.904 41.768 1.00 80.81 113 GLY A O 1
ATOM 848 N N . ASP A 1 114 ? -27.289 -21.648 43.152 1.00 86.12 114 ASP A N 1
ATOM 849 C CA . ASP A 1 114 ? -28.728 -21.863 43.382 1.00 86.12 114 ASP A CA 1
ATOM 850 C C . ASP A 1 114 ? -29.292 -21.085 44.567 1.00 86.12 114 ASP A C 1
ATOM 852 O O . ASP A 1 114 ? -30.472 -21.202 44.893 1.00 86.12 114 ASP A O 1
ATOM 856 N N . LYS A 1 115 ? -28.457 -20.262 45.207 1.00 90.25 115 LYS A N 1
ATOM 857 C CA . LYS A 1 115 ? -28.827 -19.519 46.407 1.00 90.25 115 LYS A CA 1
ATOM 858 C C . LYS A 1 115 ? -28.701 -18.013 46.216 1.00 90.25 115 LYS A C 1
ATOM 860 O O . LYS A 1 115 ? -27.819 -17.540 45.498 1.00 90.25 115 LYS A O 1
ATOM 865 N N . TYR A 1 116 ? -29.583 -17.270 46.877 1.00 92.25 116 TYR A N 1
ATOM 866 C CA . TYR A 1 116 ? -29.499 -15.818 46.999 1.00 92.25 116 TYR A CA 1
ATOM 867 C C . TYR A 1 116 ? -28.951 -15.416 48.373 1.00 92.25 116 TYR A C 1
ATOM 869 O O . TYR A 1 116 ? -29.174 -16.082 49.388 1.00 92.25 116 TYR A O 1
ATOM 877 N N . HIS A 1 117 ? -28.194 -14.323 48.389 1.00 92.00 117 HIS A N 1
ATOM 878 C CA . HIS A 1 117 ? -27.364 -13.881 49.504 1.00 92.00 117 HIS A CA 1
ATOM 879 C C . HIS A 1 117 ? -27.605 -12.396 49.819 1.00 92.00 117 HIS A C 1
ATOM 881 O O . HIS A 1 117 ? -28.158 -11.658 49.007 1.00 92.00 117 HIS A O 1
ATOM 887 N N . LYS A 1 118 ? -27.155 -11.929 50.986 1.00 89.88 118 LYS A N 1
ATOM 888 C CA . LYS A 1 118 ? -26.940 -10.494 51.231 1.00 89.88 118 LYS A CA 1
ATOM 889 C C . LYS A 1 118 ? -25.637 -10.023 50.556 1.00 89.88 118 LYS A C 1
ATOM 891 O O . LYS A 1 118 ? -24.756 -10.865 50.364 1.00 89.88 118 LYS A O 1
ATOM 896 N N . PRO A 1 119 ? -25.488 -8.727 50.219 1.00 84.88 119 PRO A N 1
ATOM 897 C CA . PRO A 1 119 ? -24.269 -8.199 49.592 1.00 84.88 119 PRO A CA 1
ATOM 898 C C . PRO A 1 119 ? -22.984 -8.439 50.403 1.00 84.88 119 PRO A C 1
ATOM 900 O O . PRO A 1 119 ? -21.923 -8.643 49.829 1.00 84.88 119 PRO A O 1
ATOM 903 N N . ASP A 1 120 ? -23.096 -8.469 51.730 1.00 85.31 120 ASP A N 1
ATOM 904 C CA . ASP A 1 120 ? -22.017 -8.646 52.710 1.00 85.31 120 ASP A CA 1
ATOM 905 C C . ASP A 1 120 ? -21.783 -10.116 53.109 1.00 85.31 120 ASP A C 1
ATOM 907 O O . ASP A 1 120 ? -21.174 -10.420 54.132 1.00 85.31 120 ASP A O 1
ATOM 911 N N . CYS A 1 121 ? -22.311 -11.074 52.344 1.00 88.00 121 CYS A N 1
ATOM 912 C CA . CYS A 1 121 ? -22.115 -12.483 52.651 1.00 88.00 121 CYS A CA 1
ATOM 913 C C . CYS 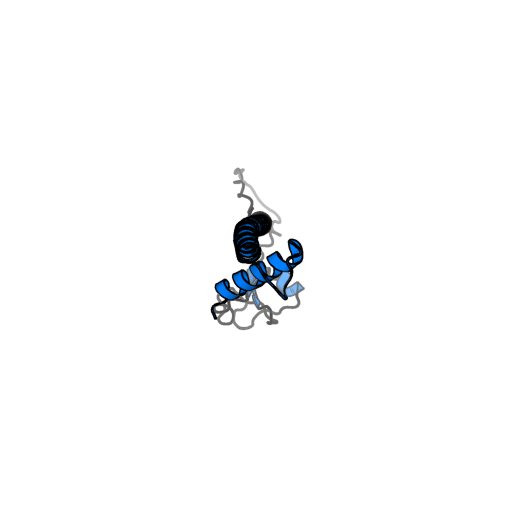A 1 121 ? -20.737 -12.967 52.175 1.00 88.00 121 CYS A C 1
ATOM 915 O O . CYS A 1 121 ? -20.383 -12.815 51.009 1.00 88.00 121 CYS A O 1
ATOM 917 N N . ILE A 1 122 ? -20.022 -13.682 53.047 1.00 85.12 122 ILE A N 1
ATOM 918 C CA . ILE A 1 122 ? -18.685 -14.254 52.795 1.00 85.12 122 ILE A CA 1
ATOM 919 C C . ILE A 1 122 ? -18.539 -15.040 51.473 1.00 85.12 122 ILE A C 1
ATOM 921 O O . ILE A 1 122 ? -17.464 -15.106 50.886 1.00 85.12 122 ILE A O 1
ATOM 925 N N . TYR A 1 123 ? -19.623 -15.633 50.958 1.00 83.31 123 TYR A N 1
ATOM 926 C CA . TYR A 1 123 ? -19.602 -16.403 49.705 1.00 83.31 123 TYR A CA 1
ATOM 927 C C . TYR A 1 123 ? -19.710 -15.558 48.429 1.00 83.31 123 TYR A C 1
ATOM 929 O O . TYR A 1 123 ? -19.574 -16.109 47.329 1.00 83.31 123 TYR A O 1
ATOM 937 N N . VAL A 1 124 ? -20.015 -14.265 48.562 1.00 86.62 124 VAL A N 1
ATOM 938 C CA . VAL A 1 124 ? -20.302 -13.338 47.455 1.00 86.62 124 VAL A CA 1
ATOM 939 C C . VAL A 1 124 ? -19.543 -12.014 47.559 1.00 86.62 124 VAL A C 1
ATOM 941 O O . VAL A 1 124 ? -19.317 -11.406 46.522 1.00 86.62 124 VAL A O 1
ATOM 944 N N . GLU A 1 125 ? -19.080 -11.609 48.746 1.00 82.00 125 GLU A N 1
ATOM 945 C CA . GLU A 1 125 ? -18.364 -10.338 48.964 1.00 82.00 125 GLU A CA 1
ATOM 946 C C . GLU A 1 125 ? -17.071 -10.205 48.137 1.00 82.00 125 GLU A C 1
ATOM 948 O O . GLU A 1 125 ? -16.689 -9.109 47.745 1.00 82.00 125 GLU A O 1
ATOM 953 N N . SER A 1 126 ? -16.412 -11.327 47.826 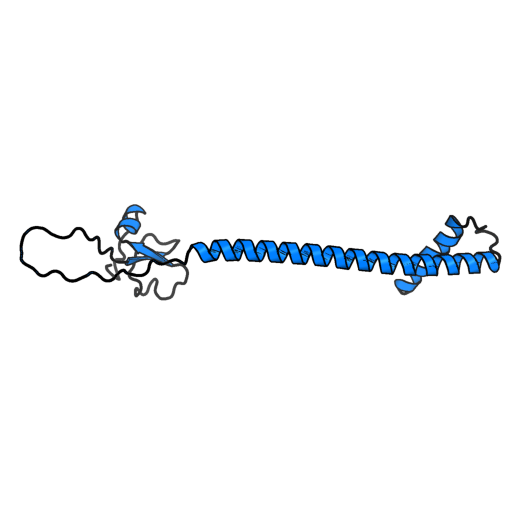1.00 81.69 126 SER A N 1
ATOM 954 C CA . SER A 1 126 ? -15.166 -11.382 47.047 1.00 81.69 126 SER A CA 1
ATOM 955 C C . SER A 1 126 ? -15.375 -11.772 45.577 1.00 81.69 126 SER A C 1
ATOM 957 O O . SER A 1 126 ? -14.407 -11.993 44.847 1.00 81.69 126 SER A O 1
ATOM 959 N N . LYS A 1 127 ? -16.632 -11.887 45.123 1.00 80.69 127 LYS A N 1
ATOM 960 C CA . LYS A 1 127 ? -16.971 -12.328 43.764 1.00 80.69 127 LYS A CA 1
ATOM 961 C C . LYS A 1 127 ? -17.387 -11.160 42.880 1.00 80.69 127 LYS A C 1
ATOM 963 O O . LYS A 1 127 ? -18.318 -10.429 43.190 1.00 80.69 127 LYS A O 1
ATOM 968 N N . ASN A 1 128 ? -16.768 -11.083 41.705 1.00 78.94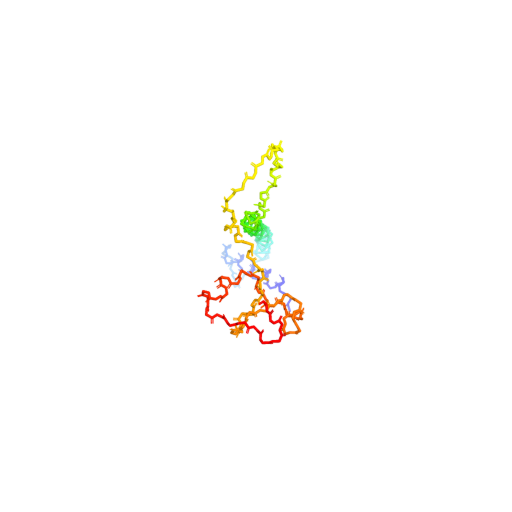 128 ASN A N 1
ATOM 969 C CA . ASN A 1 128 ? -17.066 -10.064 40.692 1.00 78.94 128 ASN A CA 1
ATOM 970 C C . ASN A 1 128 ? -18.203 -10.471 39.732 1.00 78.94 128 ASN A C 1
ATOM 972 O O . ASN A 1 128 ? -18.582 -9.701 38.858 1.00 78.94 128 ASN A O 1
ATOM 976 N N . ASN A 1 129 ? -18.733 -11.693 39.861 1.00 80.19 129 ASN A N 1
ATOM 977 C CA . ASN A 1 129 ? -19.780 -12.265 39.007 1.00 80.19 129 ASN A CA 1
ATOM 978 C C . ASN A 1 129 ? -21.128 -12.394 39.745 1.00 80.19 129 ASN A C 1
ATOM 980 O O . ASN A 1 129 ? -21.768 -13.454 39.732 1.00 80.19 129 ASN A O 1
ATOM 984 N N . THR A 1 130 ? -21.532 -11.322 40.426 1.00 85.12 130 THR A N 1
ATOM 985 C CA . THR A 1 130 ? -22.780 -11.226 41.193 1.00 85.12 130 THR A CA 1
ATOM 986 C C . THR A 1 130 ? -23.796 -10.324 40.488 1.00 85.12 130 THR A C 1
ATOM 988 O O . THR A 1 130 ? -23.436 -9.410 39.751 1.00 85.12 130 THR A O 1
ATOM 991 N N . GLN A 1 131 ? -25.085 -10.602 40.687 1.00 87.06 131 GLN A N 1
ATOM 992 C CA . GLN A 1 131 ? -26.189 -9.786 40.177 1.00 87.06 131 GLN A CA 1
ATOM 993 C C . GLN A 1 131 ? -27.145 -9.440 41.320 1.00 87.06 131 GLN A C 1
ATOM 995 O O . GLN A 1 131 ? -27.598 -10.335 42.036 1.00 87.06 131 GLN A O 1
ATOM 1000 N N . GLU A 1 132 ? -27.468 -8.154 41.477 1.00 88.94 132 GLU A N 1
ATOM 1001 C CA . GLU A 1 132 ? -28.457 -7.688 42.452 1.00 88.94 132 GLU A CA 1
ATOM 1002 C C . GLU A 1 132 ? -29.880 -7.782 41.896 1.00 88.94 132 GLU A C 1
ATOM 1004 O O . GLU A 1 132 ? -30.156 -7.369 40.769 1.00 88.94 132 GLU A O 1
ATOM 1009 N N . MET A 1 133 ? -30.807 -8.279 42.709 1.00 83.62 133 MET A N 1
ATOM 1010 C CA . MET A 1 133 ? -32.235 -8.315 42.398 1.00 83.62 133 MET A CA 1
ATOM 1011 C C . MET A 1 133 ? -33.073 -8.323 43.676 1.00 83.62 133 MET A C 1
ATOM 1013 O O . MET A 1 133 ? -32.554 -8.355 44.790 1.00 83.62 133 MET A O 1
ATOM 1017 N N . THR A 1 134 ? -34.393 -8.267 43.541 1.00 89.19 134 THR A N 1
ATOM 1018 C CA . THR A 1 134 ? -35.295 -8.386 44.695 1.00 89.19 134 THR A CA 1
ATOM 1019 C C . THR A 1 134 ? -35.453 -9.843 45.133 1.00 89.19 134 THR A C 1
ATOM 1021 O O . THR A 1 134 ? -35.347 -10.759 44.316 1.00 89.19 134 THR A O 1
ATOM 1024 N N . VAL A 1 135 ? -35.785 -10.072 46.410 1.00 85.69 135 VAL A N 1
ATOM 1025 C CA . VAL A 1 135 ? -36.122 -11.423 46.914 1.00 85.69 135 VAL A CA 1
ATOM 1026 C C . VAL A 1 135 ? -37.204 -12.090 46.057 1.00 85.69 135 VAL A C 1
ATOM 1028 O O . VAL A 1 135 ? -37.095 -13.266 45.731 1.00 85.69 135 VAL A O 1
ATOM 1031 N N . GLN A 1 136 ? -38.225 -11.335 45.644 1.00 82.12 136 GLN A N 1
ATOM 1032 C CA . GLN A 1 136 ? -39.327 -11.849 44.825 1.00 82.12 136 GLN A CA 1
ATOM 1033 C C . GLN A 1 136 ? -38.838 -12.363 43.465 1.00 82.12 136 GLN A C 1
ATOM 1035 O O . GLN A 1 136 ? -39.255 -13.430 43.026 1.00 82.12 136 GLN A O 1
ATOM 1040 N N . GLN A 1 137 ? -37.911 -11.644 42.826 1.00 83.44 137 GLN A N 1
ATOM 1041 C CA . GLN A 1 137 ? -37.294 -12.074 41.570 1.00 83.44 137 GLN A CA 1
ATOM 1042 C C . GLN A 1 137 ? -36.394 -13.299 41.764 1.00 83.44 137 GLN A C 1
ATOM 1044 O O . GLN A 1 137 ? -36.452 -14.219 40.954 1.00 83.44 137 GLN A O 1
ATOM 1049 N N . ALA A 1 138 ? -35.613 -13.358 42.847 1.00 87.00 138 ALA A N 1
ATOM 1050 C CA . ALA A 1 138 ? -34.765 -14.514 43.142 1.00 87.00 138 ALA A CA 1
ATOM 1051 C C . ALA A 1 138 ? -35.593 -15.792 43.364 1.00 87.00 138 ALA A C 1
ATOM 1053 O O . ALA A 1 138 ? -35.268 -16.846 42.819 1.00 87.00 138 ALA A O 1
ATOM 1054 N N . VAL A 1 139 ? -36.707 -15.684 44.093 1.00 86.12 139 VAL A N 1
ATOM 1055 C CA . VAL A 1 139 ? -37.647 -16.795 44.301 1.00 86.12 139 VAL A CA 1
ATOM 1056 C C . VAL A 1 139 ? -38.339 -17.188 42.993 1.00 86.12 139 VAL A C 1
ATOM 1058 O O . VAL A 1 139 ? -38.465 -18.376 42.711 1.00 86.12 139 VAL A O 1
ATOM 1061 N N . ALA A 1 140 ? -38.729 -16.222 42.153 1.00 85.50 140 ALA A N 1
ATOM 1062 C CA . ALA A 1 140 ? -39.301 -16.503 40.833 1.00 85.50 140 ALA A CA 1
ATOM 1063 C C . ALA A 1 140 ? -38.320 -17.241 39.898 1.00 85.50 140 ALA A C 1
ATOM 1065 O O . ALA A 1 140 ? -38.750 -18.019 39.051 1.00 85.50 140 ALA A O 1
ATOM 1066 N N . LEU A 1 141 ? -37.009 -17.044 40.079 1.00 83.50 141 LEU A N 1
ATOM 1067 C CA . LEU A 1 141 ? -35.944 -17.785 39.389 1.00 83.50 141 LEU A CA 1
ATOM 1068 C C . LEU A 1 141 ? -35.624 -19.148 40.035 1.00 83.50 141 LEU A C 1
ATOM 1070 O O . LEU A 1 141 ? -34.660 -19.800 39.634 1.00 83.50 141 LEU A O 1
ATOM 1074 N N . GLY A 1 142 ? -36.395 -19.575 41.041 1.00 87.00 142 GLY A N 1
ATOM 1075 C CA . GLY A 1 142 ? -36.211 -20.852 41.734 1.00 87.00 142 GLY A CA 1
ATOM 1076 C C . GLY A 1 142 ? -34.996 -20.895 42.662 1.00 87.00 142 GLY A C 1
ATOM 1077 O O . GLY A 1 142 ? -34.512 -21.977 42.979 1.00 87.00 142 GLY A O 1
ATOM 1078 N N . LYS A 1 143 ? -34.469 -19.737 43.078 1.00 87.75 143 LYS A N 1
ATOM 1079 C CA . LYS A 1 143 ? -33.301 -19.657 43.963 1.00 87.75 143 LYS A CA 1
ATOM 1080 C C . LYS A 1 143 ? -33.718 -19.724 45.429 1.00 87.75 143 LYS A C 1
ATOM 1082 O O . LYS A 1 143 ? -34.721 -19.143 45.838 1.00 87.75 143 LYS A O 1
ATOM 1087 N N . GLU A 1 144 ? -32.901 -20.385 46.238 1.00 90.75 144 GLU A N 1
ATOM 1088 C CA . GLU A 1 144 ? -33.154 -20.586 47.666 1.00 90.75 144 GLU A CA 1
ATOM 1089 C C . GLU A 1 144 ? -32.391 -19.587 48.551 1.00 90.75 144 GLU A C 1
ATOM 1091 O O . GLU A 1 144 ? -31.310 -19.125 48.183 1.00 90.75 144 GLU A O 1
ATOM 1096 N N . PRO A 1 145 ? -32.874 -19.268 49.763 1.00 91.56 145 PRO A N 1
ATOM 1097 C CA . PRO A 1 145 ? -32.118 -18.430 50.686 1.00 91.56 145 PRO A CA 1
ATOM 1098 C C . PRO A 1 145 ? -30.823 -19.113 51.132 1.00 91.56 145 PRO A C 1
ATOM 1100 O O . PRO A 1 145 ? -30.785 -20.302 51.460 1.00 91.56 145 PRO A O 1
ATOM 1103 N N . CYS A 1 146 ? -29.745 -18.338 51.222 1.00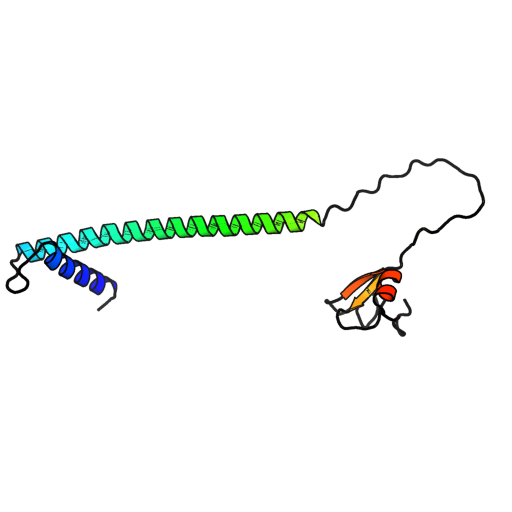 90.31 146 CYS A N 1
ATOM 1104 C CA . CYS A 1 146 ? -28.518 -18.807 51.845 1.00 90.31 146 CYS A CA 1
ATOM 1105 C C . CYS A 1 146 ? -28.716 -19.038 53.353 1.00 90.31 146 CYS A C 1
ATOM 1107 O O . CYS A 1 146 ? -29.077 -18.130 54.104 1.00 90.31 146 CYS A O 1
ATOM 1109 N N . SER A 1 147 ? -28.389 -20.244 53.821 1.00 87.94 147 SER A N 1
ATOM 1110 C CA . SER A 1 147 ? -28.504 -20.631 55.233 1.00 87.94 147 SER A CA 1
ATOM 1111 C C . SER A 1 147 ? -27.547 -19.876 56.166 1.00 87.94 147 SER A C 1
ATOM 1113 O O . SER A 1 147 ? -27.790 -19.827 57.371 1.00 87.94 147 SER A O 1
ATOM 1115 N N . VAL A 1 148 ? -26.474 -19.288 55.620 1.00 86.25 148 VAL A N 1
ATOM 1116 C CA . VAL A 1 148 ? -25.434 -18.585 56.389 1.00 86.25 148 VAL A CA 1
ATOM 1117 C C . VAL A 1 148 ? -25.799 -17.122 56.620 1.00 86.25 148 VAL A C 1
ATOM 1119 O O . VAL A 1 148 ? -25.847 -16.689 57.766 1.00 86.25 148 VAL A O 1
ATOM 1122 N N . CYS A 1 149 ? -26.103 -16.359 55.565 1.00 85.25 149 CYS A N 1
ATOM 1123 C CA . CYS A 1 149 ? -26.394 -14.926 55.709 1.00 85.25 149 CYS A CA 1
ATOM 1124 C C . CYS A 1 149 ? -27.866 -14.596 55.994 1.00 85.25 149 CYS A C 1
ATOM 1126 O O . CYS A 1 149 ? -28.153 -13.444 56.324 1.00 85.25 149 CYS A O 1
ATOM 1128 N N . LYS A 1 150 ? -28.770 -15.586 55.900 1.00 84.75 150 LYS A N 1
ATOM 1129 C CA . LYS A 1 150 ? -30.207 -15.482 56.230 1.00 84.75 150 LYS A CA 1
ATOM 1130 C C . LYS A 1 150 ? -30.817 -14.152 55.738 1.00 84.75 150 LYS A C 1
ATOM 1132 O O . LYS A 1 150 ? -31.120 -13.280 56.562 1.00 84.75 150 LYS A O 1
ATOM 1137 N N . PRO A 1 151 ? -30.863 -13.957 54.405 1.00 76.25 151 PRO A N 1
ATOM 1138 C CA . PRO A 1 151 ? -31.381 -12.746 53.760 1.00 76.25 151 PRO A CA 1
ATOM 1139 C C . PRO A 1 151 ? -32.825 -12.406 54.153 1.00 76.25 151 PRO A C 1
ATOM 1141 O O . PRO A 1 151 ? -33.634 -13.345 54.311 1.00 76.25 151 PRO A O 1
#